Protein AF-A0A3D0UPT3-F1 (afdb_monomer_lite)

pLDDT: mean 87.04, std 13.54, range [47.91, 98.0]

Radius of gyration: 13.97 Å; chains: 1; bounding box: 37×30×32 Å

Secondary structure (DSSP, 8-state):
----HHHHHHHGGGTTTTTTSS-B-HHHHHHHHHHHHHT--TT------TT-HHHHHHHHHHHHHTTT--BHHHHHSS--SSHHHHHHHHHTTTTHHHHHHHH--

Foldseek 3Di:
DDDDPVLVVVLCCCFCNRVQPQAFHSLLVSLLVVLQVVPDDPPPPDDPQPPDVSNVQLVVLQCVQQVNDGGNCVSQVHTAPDPVSSVVCVVVVHCVSNNVSSVPD

Structure (mmCIF, N/CA/C/O backbone):
data_AF-A0A3D0UPT3-F1
#
_entry.id   AF-A0A3D0UPT3-F1
#
loop_
_atom_site.group_PDB
_atom_site.id
_atom_site.type_symbol
_atom_site.label_atom_id
_atom_site.label_alt_id
_atom_site.label_comp_id
_atom_site.label_asym_id
_atom_site.label_entity_id
_atom_site.label_seq_id
_atom_site.pdbx_PDB_ins_code
_atom_site.Cartn_x
_atom_site.Cartn_y
_atom_site.Cartn_z
_atom_site.occupancy
_atom_site.B_iso_or_equiv
_atom_site.auth_seq_id
_atom_site.auth_comp_id
_atom_site.auth_asym_id
_atom_site.auth_atom_id
_atom_site.pdbx_PDB_model_num
ATOM 1 N N . MET A 1 1 ? -3.191 -3.613 -12.399 1.00 59.38 1 MET A N 1
ATOM 2 C CA . MET A 1 1 ? -1.851 -4.238 -12.310 1.00 59.38 1 MET A CA 1
ATOM 3 C C . MET A 1 1 ? -1.934 -5.644 -12.899 1.00 59.38 1 MET A C 1
ATOM 5 O O . MET A 1 1 ? -2.652 -6.466 -12.345 1.00 59.38 1 MET A O 1
ATOM 9 N N . GLY A 1 2 ? -1.323 -5.904 -14.060 1.00 60.12 2 GLY A N 1
ATOM 10 C CA . GLY A 1 2 ? -1.368 -7.220 -14.713 1.00 60.12 2 GLY A CA 1
ATOM 11 C C . GLY A 1 2 ? -0.521 -8.241 -13.953 1.00 60.12 2 GLY A C 1
ATOM 12 O O . GLY A 1 2 ? 0.693 -8.266 -14.107 1.00 60.12 2 GLY A O 1
ATOM 13 N N . ALA A 1 3 ? -1.144 -9.047 -13.096 1.00 74.75 3 ALA A N 1
ATOM 14 C CA . ALA A 1 3 ? -0.464 -9.983 -12.204 1.00 74.75 3 ALA A CA 1
ATOM 15 C C . ALA A 1 3 ? -1.120 -11.371 -12.280 1.00 74.75 3 ALA A C 1
ATOM 17 O O . ALA A 1 3 ? -2.332 -11.477 -12.460 1.00 74.75 3 ALA A O 1
ATOM 18 N N . SER A 1 4 ? -0.327 -12.439 -12.145 1.00 86.50 4 SER A N 1
ATOM 19 C CA . SER A 1 4 ? -0.856 -13.803 -12.029 1.00 86.50 4 SER A CA 1
ATOM 20 C C . SER A 1 4 ? -1.541 -14.009 -10.672 1.00 86.50 4 SER A C 1
ATOM 22 O O . SER A 1 4 ? -1.270 -13.275 -9.720 1.00 86.50 4 SER A O 1
ATOM 24 N N . GLU A 1 5 ? -2.371 -15.048 -10.535 1.00 88.06 5 GLU A N 1
ATOM 25 C CA . GLU A 1 5 ? -2.971 -15.400 -9.235 1.00 88.06 5 GLU A CA 1
ATOM 26 C C . GLU A 1 5 ? -1.908 -15.638 -8.152 1.00 88.06 5 GLU A C 1
ATOM 28 O O . GLU A 1 5 ? -2.072 -15.210 -7.011 1.00 88.06 5 GLU A O 1
ATOM 33 N N . MET A 1 6 ? -0.769 -16.239 -8.518 1.00 88.56 6 MET A N 1
ATOM 34 C CA . MET A 1 6 ? 0.357 -16.422 -7.601 1.00 88.56 6 MET A CA 1
ATOM 35 C C . MET A 1 6 ? 0.900 -15.076 -7.112 1.00 88.56 6 MET A C 1
ATOM 37 O O . MET A 1 6 ? 1.158 -14.910 -5.923 1.00 88.56 6 MET A O 1
ATOM 41 N N . HIS A 1 7 ? 1.044 -14.091 -8.000 1.00 89.56 7 HIS A N 1
ATOM 42 C CA . HIS A 1 7 ? 1.486 -12.760 -7.597 1.00 89.56 7 HIS A CA 1
ATOM 43 C C . HIS A 1 7 ? 0.496 -12.087 -6.640 1.00 89.56 7 HIS A C 1
ATOM 45 O O . HIS A 1 7 ? 0.923 -11.471 -5.667 1.00 89.56 7 HIS A O 1
ATOM 51 N N . VAL A 1 8 ? -0.811 -12.256 -6.857 1.00 89.56 8 VAL A N 1
ATOM 52 C CA . VAL A 1 8 ? -1.846 -11.730 -5.953 1.00 89.56 8 VAL A CA 1
ATOM 53 C C . VAL A 1 8 ? -1.727 -12.344 -4.554 1.00 89.56 8 VAL A C 1
ATOM 55 O O . VAL A 1 8 ? -1.722 -11.612 -3.564 1.00 89.56 8 VAL A O 1
ATOM 58 N N . VAL A 1 9 ? -1.561 -13.668 -4.460 1.00 91.25 9 VAL A N 1
ATOM 59 C CA . VAL A 1 9 ? -1.389 -14.373 -3.175 1.00 91.25 9 VAL A CA 1
ATOM 60 C C . VAL A 1 9 ? -0.104 -13.950 -2.460 1.00 91.25 9 VAL A C 1
ATOM 62 O O . VAL A 1 9 ? -0.096 -13.783 -1.247 1.00 91.25 9 VAL A O 1
ATOM 65 N N . MET A 1 10 ? 0.992 -13.734 -3.185 1.00 90.62 10 MET A N 1
ATOM 66 C CA . MET A 1 10 ? 2.229 -13.246 -2.564 1.00 90.62 10 MET A CA 1
ATOM 67 C C . MET A 1 10 ? 2.075 -11.806 -2.061 1.00 90.62 10 MET A C 1
ATOM 69 O O . MET A 1 10 ? 2.507 -11.487 -0.952 1.00 90.62 10 MET A O 1
ATOM 73 N N . ALA A 1 11 ? 1.417 -10.946 -2.842 1.00 91.38 11 ALA A N 1
ATOM 74 C CA . ALA A 1 11 ? 1.186 -9.554 -2.480 1.00 91.38 11 ALA A CA 1
ATOM 75 C C . ALA A 1 11 ? 0.248 -9.396 -1.270 1.00 91.38 11 ALA A C 1
ATOM 77 O O . ALA A 1 11 ? 0.356 -8.403 -0.550 1.00 91.38 11 ALA A O 1
ATOM 78 N N . SER A 1 12 ? -0.631 -10.368 -0.982 1.00 91.56 12 SER A N 1
ATOM 79 C CA . SER A 1 12 ? -1.543 -10.278 0.167 1.00 91.56 12 SER A CA 1
ATOM 80 C C . SER A 1 12 ? -0.819 -10.220 1.515 1.00 91.56 12 SER A C 1
ATOM 82 O O . SER A 1 12 ? -1.379 -9.708 2.480 1.00 91.56 12 SER A O 1
ATOM 84 N N . GLY A 1 13 ? 0.436 -10.680 1.597 1.00 92.19 13 GLY A N 1
ATOM 85 C CA . GLY A 1 13 ? 1.265 -10.534 2.800 1.00 92.19 13 GLY A CA 1
ATOM 86 C C . GLY A 1 13 ? 1.558 -9.076 3.184 1.00 92.19 13 GLY A C 1
ATOM 87 O O . GLY A 1 13 ? 1.859 -8.787 4.343 1.00 92.19 13 GLY A O 1
ATOM 88 N N . PHE A 1 14 ? 1.417 -8.138 2.244 1.00 94.69 14 PHE A N 1
ATOM 89 C CA . PHE A 1 14 ? 1.604 -6.710 2.494 1.00 94.69 14 PHE A CA 1
ATOM 90 C C . PHE A 1 14 ? 0.368 -6.020 3.096 1.00 94.69 14 PHE A C 1
ATOM 92 O O . PHE A 1 14 ? 0.468 -4.867 3.517 1.00 94.69 14 PHE A O 1
ATOM 99 N N . ALA A 1 15 ? -0.778 -6.705 3.180 1.00 93.88 15 ALA A N 1
ATOM 100 C CA . ALA A 1 15 ? -2.037 -6.149 3.678 1.00 93.88 15 ALA A CA 1
ATOM 101 C C . ALA A 1 15 ? -1.914 -5.505 5.076 1.00 93.88 15 ALA A C 1
ATOM 103 O O . ALA A 1 15 ? -1.224 -6.023 5.960 1.00 93.88 15 ALA A O 1
ATOM 104 N N . GLY A 1 16 ? -2.596 -4.368 5.269 1.00 93.81 16 GLY A N 1
ATOM 105 C CA . GLY A 1 16 ? -2.618 -3.599 6.523 1.00 93.81 16 GLY A CA 1
ATOM 106 C C . GLY A 1 16 ? -1.247 -3.141 7.037 1.00 93.81 16 GLY A C 1
ATOM 107 O O . GLY A 1 16 ? -1.043 -3.041 8.245 1.00 93.81 16 GLY A O 1
ATOM 108 N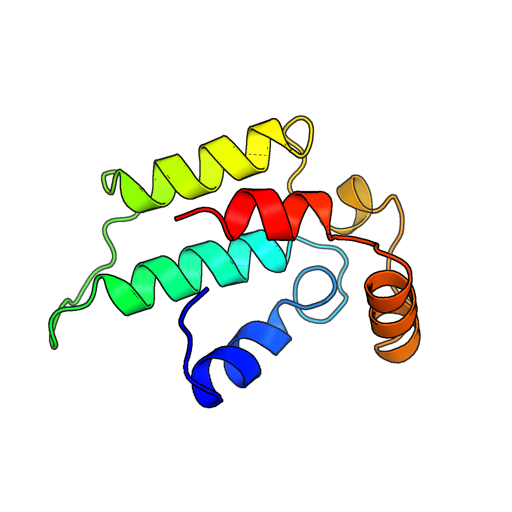 N . GLY A 1 17 ? -0.292 -2.907 6.140 1.00 91.62 17 GLY A N 1
ATOM 109 C CA . GLY A 1 17 ? 1.051 -2.468 6.505 1.00 91.62 17 GLY A CA 1
ATOM 110 C C . GLY A 1 17 ? 1.953 -3.617 6.944 1.00 91.62 17 GLY A C 1
ATOM 111 O O . GLY A 1 17 ? 2.491 -3.588 8.046 1.00 91.62 17 GLY A O 1
ATOM 112 N N . ILE A 1 18 ? 2.093 -4.637 6.088 1.00 89.38 18 ILE A N 1
ATOM 113 C CA . ILE A 1 18 ? 2.852 -5.879 6.323 1.00 89.38 18 ILE A CA 1
ATOM 114 C C . ILE A 1 18 ? 2.272 -6.668 7.502 1.00 89.38 18 ILE A C 1
ATOM 116 O O . ILE A 1 18 ? 2.584 -6.422 8.667 1.00 89.38 18 ILE A O 1
ATOM 120 N N . SER A 1 19 ? 1.426 -7.651 7.187 1.00 91.56 19 SER A N 1
ATOM 121 C CA . SER A 1 19 ? 0.765 -8.504 8.183 1.00 91.56 19 SER A CA 1
ATOM 122 C C . SER A 1 19 ? -0.006 -7.714 9.260 1.00 91.56 19 SER A C 1
ATOM 124 O O . SER A 1 19 ? 0.080 -8.037 10.445 1.00 91.56 19 SER A O 1
ATOM 126 N N . LEU A 1 20 ? -0.764 -6.686 8.855 1.00 92.94 20 LEU A N 1
ATOM 127 C CA . LEU A 1 20 ? -1.591 -5.838 9.734 1.00 92.94 20 LEU A CA 1
ATOM 128 C C . LEU A 1 20 ? -0.824 -5.029 10.799 1.00 92.94 20 LEU A C 1
ATOM 130 O O . LEU A 1 20 ? -1.434 -4.488 11.719 1.00 92.94 20 LEU A O 1
ATOM 134 N N . SER A 1 21 ? 0.504 -4.910 10.705 1.00 94.88 21 SER A N 1
ATOM 135 C CA . SER A 1 21 ? 1.287 -4.201 11.731 1.00 94.88 21 SER A CA 1
ATOM 136 C C . SER A 1 21 ? 1.015 -2.685 11.786 1.00 94.88 21 SER A C 1
ATOM 138 O O . SER A 1 21 ? 1.335 -2.018 12.782 1.00 94.88 21 SER A O 1
ATOM 140 N N . GLY A 1 22 ? 0.418 -2.142 10.718 1.00 93.62 22 GLY A N 1
ATOM 141 C CA . GLY A 1 22 ? 0.269 -0.710 10.488 1.00 93.62 22 GLY A CA 1
ATOM 142 C C . GLY A 1 22 ? 1.555 -0.031 10.010 1.00 93.62 22 GLY A C 1
ATOM 143 O O . GLY A 1 22 ? 1.570 1.188 9.906 1.00 93.62 22 GLY A O 1
ATOM 144 N N . GLY A 1 23 ? 2.621 -0.791 9.730 1.00 94.56 23 GLY A N 1
ATOM 145 C CA . GLY A 1 23 ? 3.868 -0.279 9.155 1.00 94.56 23 GLY A CA 1
ATOM 146 C C . GLY A 1 23 ? 3.710 0.178 7.701 1.00 94.56 23 GLY A C 1
ATOM 147 O O . GLY A 1 23 ? 2.612 0.504 7.270 1.00 94.56 23 GLY A O 1
ATOM 148 N N . ALA A 1 24 ? 4.799 0.191 6.929 1.00 93.00 24 ALA A N 1
ATOM 149 C CA . ALA A 1 24 ? 4.834 0.707 5.552 1.00 93.00 24 ALA A CA 1
ATOM 150 C C . ALA A 1 24 ? 3.640 0.282 4.671 1.00 93.00 24 ALA A C 1
ATOM 152 O O . ALA A 1 24 ? 3.195 -0.864 4.733 1.00 93.00 24 ALA A O 1
ATOM 153 N N . CYS A 1 25 ? 3.155 1.184 3.815 1.00 96.88 25 CYS A N 1
ATOM 154 C CA . CYS A 1 25 ? 1.974 0.985 2.982 1.00 96.88 25 CYS A CA 1
ATOM 155 C C . CYS A 1 25 ? 2.058 -0.295 2.138 1.00 96.88 25 CYS A C 1
ATOM 157 O O . CYS A 1 25 ? 2.953 -0.481 1.308 1.00 96.88 25 CYS A O 1
ATOM 159 N N . GLY A 1 26 ? 1.065 -1.167 2.320 1.00 95.69 26 GLY A N 1
ATOM 160 C CA . GLY A 1 26 ? 1.010 -2.446 1.623 1.00 95.69 26 GLY A CA 1
ATOM 161 C C . GLY A 1 26 ? 0.824 -2.317 0.112 1.00 95.69 26 GLY A C 1
ATOM 162 O O . GLY A 1 26 ? 1.396 -3.099 -0.647 1.00 95.69 26 GLY A O 1
ATOM 163 N N . ALA A 1 27 ? 0.065 -1.310 -0.330 1.00 95.06 27 ALA A N 1
ATOM 164 C CA . ALA A 1 27 ? -0.158 -1.047 -1.750 1.00 95.06 27 ALA A CA 1
ATOM 165 C C . ALA A 1 27 ? 1.141 -0.616 -2.448 1.00 95.06 27 ALA A C 1
ATOM 167 O O . ALA A 1 27 ? 1.462 -1.141 -3.513 1.00 95.06 27 ALA A O 1
ATOM 168 N N . LEU A 1 28 ? 1.935 0.253 -1.809 1.00 94.94 28 LEU A N 1
ATOM 169 C CA . LEU A 1 28 ? 3.247 0.661 -2.316 1.00 94.94 28 LEU A CA 1
ATOM 170 C C . LEU A 1 28 ? 4.205 -0.533 -2.419 1.00 94.94 28 LEU A C 1
ATOM 172 O O . LEU A 1 28 ? 4.840 -0.732 -3.455 1.00 94.94 28 LEU A O 1
ATOM 176 N N . ALA A 1 29 ? 4.280 -1.356 -1.368 1.00 93.00 29 ALA A N 1
ATOM 177 C CA . ALA A 1 29 ? 5.119 -2.552 -1.367 1.00 93.00 29 ALA A CA 1
ATOM 178 C C . ALA A 1 29 ? 4.734 -3.517 -2.503 1.00 93.00 29 ALA A C 1
ATOM 180 O O . ALA A 1 29 ? 5.607 -4.000 -3.228 1.00 93.00 29 ALA A O 1
ATOM 181 N N . ALA A 1 30 ? 3.432 -3.742 -2.708 1.00 93.12 30 ALA A N 1
ATOM 182 C CA . ALA A 1 30 ? 2.926 -4.559 -3.806 1.00 93.12 30 ALA A CA 1
ATOM 183 C C . ALA A 1 30 ? 3.270 -3.961 -5.181 1.00 93.12 30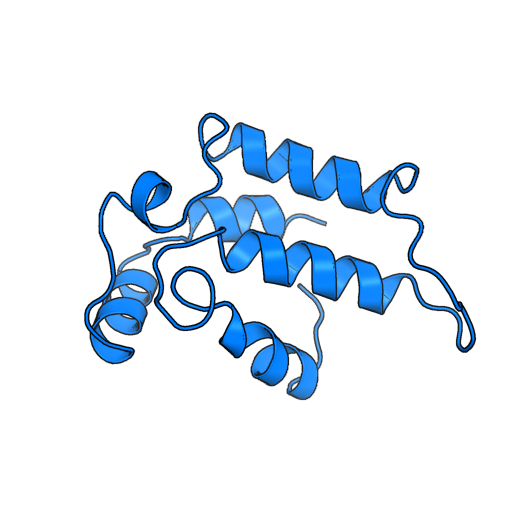 ALA A C 1
ATOM 185 O O . ALA A 1 30 ? 3.723 -4.693 -6.059 1.00 93.12 30 ALA A O 1
ATOM 186 N N . ALA A 1 31 ? 3.112 -2.648 -5.367 1.00 92.12 31 ALA A N 1
ATOM 187 C CA . ALA A 1 31 ? 3.404 -1.973 -6.631 1.00 92.12 31 ALA A CA 1
ATOM 188 C C . ALA A 1 31 ? 4.895 -2.048 -7.001 1.00 92.12 31 ALA A C 1
ATOM 190 O O . ALA A 1 31 ? 5.234 -2.424 -8.126 1.00 92.12 31 ALA A O 1
ATOM 191 N N . ILE A 1 32 ? 5.795 -1.770 -6.052 1.00 89.44 32 ILE A N 1
ATOM 192 C CA . ILE A 1 32 ? 7.249 -1.882 -6.256 1.00 89.44 32 ILE A CA 1
ATOM 193 C C . ILE A 1 32 ? 7.634 -3.329 -6.565 1.00 89.44 32 ILE A C 1
ATOM 195 O O . ILE A 1 32 ? 8.402 -3.579 -7.494 1.00 89.44 32 ILE A O 1
ATOM 199 N N . TRP A 1 33 ? 7.087 -4.291 -5.817 1.00 88.44 33 TRP A N 1
ATOM 200 C CA . TRP A 1 33 ? 7.378 -5.704 -6.031 1.00 88.44 33 TRP A CA 1
ATOM 201 C C . TRP A 1 33 ? 6.910 -6.187 -7.407 1.00 88.44 33 TRP A C 1
ATOM 203 O O . TRP A 1 33 ? 7.682 -6.830 -8.115 1.00 88.44 33 TRP A O 1
ATOM 213 N N . LEU A 1 34 ? 5.694 -5.830 -7.827 1.00 87.25 34 LEU A N 1
ATOM 214 C CA . LEU A 1 34 ? 5.175 -6.167 -9.155 1.00 87.25 34 LEU A CA 1
ATOM 215 C C . LEU A 1 34 ? 6.000 -5.518 -10.271 1.00 87.25 34 LEU A C 1
ATOM 217 O O . LEU A 1 34 ? 6.354 -6.199 -11.228 1.00 87.25 34 LEU A O 1
ATOM 221 N N . THR A 1 35 ? 6.383 -4.249 -10.111 1.00 85.62 35 THR A N 1
ATOM 222 C CA . THR A 1 35 ? 7.283 -3.555 -11.051 1.00 85.62 35 THR A CA 1
ATOM 223 C C . THR A 1 35 ? 8.627 -4.278 -11.156 1.00 85.62 35 THR A C 1
ATOM 225 O O . THR A 1 35 ? 9.182 -4.442 -12.240 1.00 85.62 35 THR A O 1
ATOM 228 N N . ALA A 1 36 ? 9.146 -4.767 -10.028 1.00 82.88 36 ALA A N 1
ATOM 229 C CA . ALA A 1 36 ? 10.386 -5.527 -10.003 1.00 82.88 36 ALA A CA 1
ATOM 230 C C . ALA A 1 36 ? 10.258 -6.909 -10.651 1.00 82.88 36 ALA A C 1
ATOM 232 O O . ALA A 1 36 ? 11.252 -7.410 -11.167 1.00 82.88 36 ALA A O 1
ATOM 233 N N . MET A 1 37 ? 9.076 -7.533 -10.617 1.00 79.88 37 MET A N 1
ATOM 234 C CA . MET A 1 37 ? 8.824 -8.807 -11.296 1.00 79.88 37 MET A CA 1
ATOM 235 C C . MET A 1 37 ? 8.690 -8.637 -12.813 1.00 79.88 37 MET A C 1
ATOM 237 O O . MET A 1 37 ? 9.166 -9.502 -13.542 1.00 79.88 37 MET A O 1
ATOM 241 N N . ASP A 1 38 ? 8.112 -7.527 -13.276 1.00 76.75 38 ASP A N 1
ATOM 242 C CA . ASP A 1 38 ? 7.943 -7.222 -14.705 1.00 76.75 38 ASP A CA 1
ATOM 243 C C . ASP A 1 38 ? 9.282 -6.898 -15.400 1.00 76.75 38 ASP A C 1
ATOM 245 O O . ASP A 1 38 ? 9.517 -7.261 -16.547 1.00 76.75 38 ASP A O 1
ATOM 249 N N . GLY A 1 39 ? 10.221 -6.288 -14.669 1.00 66.31 39 GLY A N 1
ATOM 250 C CA . GLY A 1 39 ? 11.547 -5.919 -15.178 1.00 66.31 39 GLY A CA 1
ATOM 251 C C . GLY A 1 39 ? 12.610 -7.027 -15.178 1.00 66.31 39 GLY A C 1
ATOM 252 O O . GLY A 1 39 ? 13.790 -6.718 -15.368 1.00 66.31 39 GLY A O 1
ATOM 253 N N . ARG A 1 40 ? 12.265 -8.296 -14.910 1.00 61.69 40 ARG A N 1
ATOM 254 C CA . ARG A 1 40 ? 13.253 -9.393 -14.908 1.00 61.69 40 ARG A CA 1
ATOM 255 C C . ARG A 1 40 ? 13.404 -10.007 -16.297 1.00 61.69 40 ARG A C 1
ATOM 257 O O . ARG A 1 40 ? 12.519 -10.716 -16.757 1.00 61.69 40 ARG A O 1
ATOM 264 N N . GLU A 1 41 ? 14.598 -9.887 -16.873 1.00 54.28 41 GLU A N 1
ATOM 265 C CA . GLU A 1 41 ? 15.143 -10.990 -17.669 1.00 54.28 41 GLU A CA 1
ATOM 266 C C . GLU A 1 41 ? 15.585 -12.115 -16.715 1.00 54.28 41 GLU A C 1
ATOM 268 O O . GLU A 1 41 ? 16.123 -11.862 -15.625 1.00 54.28 41 GLU A O 1
ATOM 273 N N . GLU A 1 42 ? 15.338 -13.370 -17.094 1.00 47.91 42 GLU A N 1
ATOM 274 C CA . GLU A 1 42 ? 15.798 -14.542 -16.345 1.00 47.91 42 GLU A CA 1
ATOM 275 C C . GLU A 1 42 ? 17.316 -14.446 -16.092 1.00 47.91 42 GLU A C 1
ATOM 277 O O . GLU A 1 42 ? 18.119 -14.501 -17.018 1.00 47.91 42 GLU A O 1
ATOM 282 N N . GLY A 1 43 ? 17.725 -14.286 -14.825 1.00 49.81 43 GLY A N 1
ATOM 283 C CA . GLY A 1 43 ? 19.143 -14.245 -14.428 1.00 49.81 43 GLY A CA 1
ATOM 284 C C . GLY A 1 43 ? 19.658 -12.919 -13.854 1.00 49.81 43 GLY A C 1
ATOM 285 O O . GLY A 1 43 ? 20.803 -12.871 -13.403 1.00 49.81 43 GLY A O 1
ATOM 286 N N . ALA A 1 44 ? 18.841 -11.861 -13.783 1.00 56.31 44 ALA A N 1
ATOM 287 C CA . ALA A 1 44 ? 19.248 -10.618 -13.121 1.00 56.31 44 ALA A CA 1
ATOM 288 C C . ALA A 1 44 ? 19.497 -10.840 -11.612 1.00 56.31 44 ALA A C 1
ATOM 290 O O . ALA A 1 44 ? 18.579 -11.125 -10.839 1.00 56.31 44 ALA A O 1
ATOM 291 N N . SER A 1 45 ? 20.760 -10.713 -11.197 1.00 54.59 45 SER A N 1
ATOM 292 C CA . SER A 1 45 ? 21.246 -11.000 -9.839 1.00 54.59 45 SER A CA 1
ATOM 293 C C . SER A 1 45 ? 21.089 -9.835 -8.857 1.00 54.59 45 SER A C 1
ATOM 295 O O . SER A 1 45 ? 21.362 -9.993 -7.666 1.00 54.59 45 SER A O 1
ATOM 297 N N . LYS A 1 46 ? 20.649 -8.658 -9.325 1.00 57.72 46 LYS A N 1
ATOM 298 C CA . LYS A 1 46 ? 20.502 -7.466 -8.486 1.00 57.72 46 LYS A CA 1
ATOM 299 C C . LYS A 1 46 ? 19.423 -6.527 -9.015 1.00 57.72 46 LYS A C 1
ATOM 301 O O . LYS A 1 46 ? 19.495 -6.071 -10.151 1.00 57.72 46 LYS A O 1
ATOM 306 N N . ILE A 1 47 ? 18.459 -6.191 -8.162 1.00 59.72 47 ILE A N 1
ATOM 307 C CA . ILE A 1 47 ? 17.509 -5.110 -8.430 1.00 59.72 47 ILE A CA 1
ATOM 308 C C . ILE A 1 47 ? 18.242 -3.789 -8.169 1.00 59.72 47 ILE A C 1
ATOM 310 O O . ILE A 1 47 ? 18.598 -3.475 -7.032 1.00 59.72 47 ILE A O 1
ATOM 314 N N . GLY A 1 48 ? 18.520 -3.026 -9.226 1.00 59.38 48 GLY A N 1
ATOM 315 C CA . GLY A 1 48 ? 19.084 -1.681 -9.115 1.00 59.38 48 GLY A CA 1
ATOM 316 C C . GLY A 1 48 ? 18.029 -0.698 -8.613 1.00 59.38 48 GLY A C 1
ATOM 317 O O . GLY A 1 48 ? 17.358 -0.069 -9.420 1.00 59.38 48 GLY A O 1
ATOM 318 N N . TYR A 1 49 ? 17.867 -0.586 -7.292 1.00 58.28 49 TYR A N 1
ATOM 319 C CA . TYR A 1 49 ? 16.804 0.219 -6.674 1.00 58.28 49 TYR A CA 1
ATOM 320 C C . TYR A 1 49 ? 16.941 1.727 -6.954 1.00 58.28 49 TYR A C 1
ATOM 322 O O . TYR A 1 49 ? 15.956 2.393 -7.241 1.00 58.28 49 TYR A O 1
ATOM 330 N N . PHE A 1 50 ? 18.168 2.259 -6.926 1.00 55.97 50 PHE A N 1
ATOM 331 C CA . PHE A 1 50 ? 18.422 3.708 -6.943 1.00 55.97 50 PHE A CA 1
ATOM 332 C C . PHE A 1 50 ? 18.416 4.377 -8.328 1.00 55.97 50 PHE A C 1
ATOM 334 O O . PHE A 1 50 ? 18.335 5.595 -8.391 1.00 55.97 50 PHE A O 1
ATOM 341 N N . ASN A 1 51 ? 18.489 3.615 -9.426 1.00 64.56 51 ASN A N 1
ATOM 342 C CA . ASN A 1 51 ? 18.611 4.170 -10.786 1.00 64.56 51 ASN A CA 1
ATOM 343 C C . ASN A 1 51 ? 17.535 3.650 -11.751 1.00 64.56 51 ASN A C 1
ATOM 345 O O . ASN A 1 51 ? 17.702 3.770 -12.964 1.00 64.56 51 ASN A O 1
ATOM 349 N N . ASN A 1 52 ? 16.460 3.036 -11.248 1.00 76.38 52 ASN A N 1
ATOM 350 C CA . ASN A 1 52 ? 15.378 2.572 -12.110 1.00 76.38 52 ASN A CA 1
ATOM 351 C C . ASN A 1 52 ? 14.248 3.620 -12.152 1.00 76.38 52 ASN A C 1
ATOM 353 O O . ASN A 1 52 ? 13.550 3.776 -11.146 1.00 76.38 52 ASN A O 1
ATOM 357 N N . PRO A 1 53 ? 14.029 4.300 -13.296 1.00 84.69 53 PRO A N 1
ATOM 358 C CA . PRO A 1 53 ? 12.977 5.307 -13.426 1.00 84.69 53 PRO A CA 1
ATOM 359 C C . PRO A 1 53 ? 11.567 4.743 -13.195 1.00 84.69 53 PRO A C 1
ATOM 361 O O . PRO A 1 53 ? 10.663 5.488 -12.826 1.00 84.69 53 PRO A O 1
ATOM 364 N N . ALA A 1 54 ? 11.365 3.430 -13.358 1.00 84.62 54 ALA A N 1
ATOM 365 C CA . ALA A 1 54 ? 10.087 2.794 -13.056 1.00 84.62 54 ALA A CA 1
ATOM 366 C C . ALA A 1 54 ? 9.782 2.807 -11.549 1.00 84.62 54 ALA A C 1
ATOM 368 O O . ALA A 1 54 ? 8.644 3.052 -11.158 1.00 84.62 54 ALA A O 1
ATOM 369 N N . TYR A 1 55 ? 10.789 2.598 -10.691 1.00 86.44 55 TYR A N 1
ATOM 370 C CA . TYR A 1 55 ? 10.589 2.633 -9.238 1.00 86.44 55 TYR A CA 1
ATOM 371 C C . TYR A 1 55 ? 10.394 4.053 -8.725 1.00 86.44 55 TYR A C 1
ATOM 373 O O . TYR A 1 55 ? 9.516 4.265 -7.893 1.00 86.44 55 TYR A O 1
ATOM 381 N N . SER A 1 56 ? 11.162 5.023 -9.236 1.00 88.25 56 SER A N 1
ATOM 382 C CA . SER A 1 56 ? 10.963 6.426 -8.860 1.00 88.25 56 SER A CA 1
ATOM 383 C C . SER A 1 56 ? 9.570 6.898 -9.260 1.00 88.25 56 SER A C 1
ATOM 385 O O . SER A 1 56 ? 8.862 7.419 -8.416 1.00 88.25 56 SER A O 1
ATOM 387 N N . ALA A 1 57 ? 9.106 6.583 -10.475 1.00 90.00 57 ALA A N 1
ATOM 388 C CA . ALA A 1 57 ? 7.761 6.955 -10.907 1.00 90.00 57 ALA A CA 1
ATOM 389 C C . ALA A 1 57 ? 6.654 6.353 -10.023 1.00 90.00 57 ALA A C 1
ATOM 391 O O . ALA A 1 57 ? 5.617 6.980 -9.833 1.00 90.00 57 ALA A O 1
ATOM 392 N N . VAL A 1 58 ? 6.832 5.131 -9.509 1.00 92.12 58 VAL A N 1
ATOM 393 C CA . VAL A 1 58 ? 5.888 4.510 -8.559 1.00 92.12 58 VAL A CA 1
ATOM 394 C C . VAL A 1 58 ? 5.904 5.235 -7.210 1.00 92.12 58 VAL A C 1
ATOM 396 O O . VAL A 1 58 ? 4.842 5.495 -6.651 1.00 92.12 58 VAL A O 1
ATOM 399 N N . ILE A 1 59 ? 7.090 5.573 -6.699 1.00 92.44 59 ILE A N 1
ATOM 400 C CA . ILE A 1 59 ? 7.248 6.290 -5.427 1.00 92.44 59 ILE A CA 1
ATOM 401 C C . ILE A 1 59 ? 6.707 7.720 -5.528 1.00 92.44 59 ILE A C 1
ATOM 403 O O . ILE A 1 59 ? 6.009 8.151 -4.619 1.00 92.44 59 ILE A O 1
ATOM 407 N N . ASP A 1 60 ? 6.972 8.430 -6.624 1.00 92.81 60 ASP A N 1
ATOM 408 C CA . ASP A 1 60 ? 6.530 9.814 -6.822 1.00 92.81 60 ASP A CA 1
ATOM 409 C C . ASP A 1 60 ? 4.997 9.898 -6.790 1.00 92.81 60 ASP A C 1
ATOM 411 O O . ASP A 1 60 ? 4.432 10.645 -5.995 1.00 92.81 60 ASP A O 1
ATOM 415 N N . ARG A 1 61 ? 4.316 9.029 -7.552 1.00 94.00 61 ARG A N 1
ATOM 416 C CA . ARG A 1 61 ? 2.845 8.930 -7.546 1.00 94.00 61 ARG A CA 1
ATOM 417 C C . ARG A 1 61 ? 2.276 8.580 -6.176 1.00 94.00 61 ARG A C 1
ATOM 419 O O . ARG A 1 61 ? 1.204 9.051 -5.816 1.00 94.00 61 ARG A O 1
ATOM 426 N N . PHE A 1 62 ? 2.977 7.736 -5.423 1.00 95.19 62 PHE A N 1
ATOM 427 C CA . PHE A 1 62 ? 2.574 7.397 -4.065 1.00 95.19 62 PHE A CA 1
ATOM 428 C C . PHE A 1 62 ? 2.664 8.611 -3.141 1.00 95.19 62 PHE A C 1
ATOM 430 O O . PHE A 1 62 ? 1.678 8.952 -2.497 1.00 95.19 62 PHE A O 1
ATOM 437 N N . VAL A 1 63 ? 3.818 9.280 -3.118 1.00 94.88 63 VAL A N 1
ATOM 438 C CA . VAL A 1 63 ? 4.081 10.440 -2.258 1.00 94.88 63 VAL A CA 1
ATOM 439 C C . VAL A 1 63 ? 3.099 11.578 -2.534 1.00 94.88 63 VAL A C 1
ATOM 441 O O . VAL A 1 63 ? 2.626 12.207 -1.589 1.00 94.88 63 VAL A O 1
ATOM 444 N N . GLU A 1 64 ? 2.752 11.806 -3.803 1.00 93.75 64 GLU A N 1
ATOM 445 C CA . GLU A 1 64 ? 1.728 12.777 -4.211 1.00 93.75 64 GLU A CA 1
ATOM 446 C C . GLU A 1 64 ? 0.327 12.443 -3.668 1.00 93.75 64 GLU A C 1
ATOM 448 O O . GLU A 1 64 ? -0.465 13.355 -3.452 1.00 93.75 64 GLU A O 1
ATOM 453 N N . SER A 1 65 ? 0.027 11.161 -3.425 1.00 93.94 65 SER A N 1
ATOM 454 C CA . SER A 1 65 ? -1.273 10.691 -2.917 1.00 93.94 65 SER A CA 1
ATOM 455 C C . SER A 1 65 ? -1.358 10.550 -1.392 1.00 93.94 65 SER A C 1
ATOM 457 O O . SER A 1 65 ? -2.435 10.280 -0.870 1.00 93.94 65 SER A O 1
ATOM 459 N N . THR A 1 66 ? -0.240 10.675 -0.667 1.00 94.56 66 THR A N 1
ATOM 460 C CA . THR A 1 66 ? -0.188 10.397 0.783 1.00 94.56 66 THR A CA 1
ATOM 461 C C . THR A 1 66 ? 0.431 11.511 1.616 1.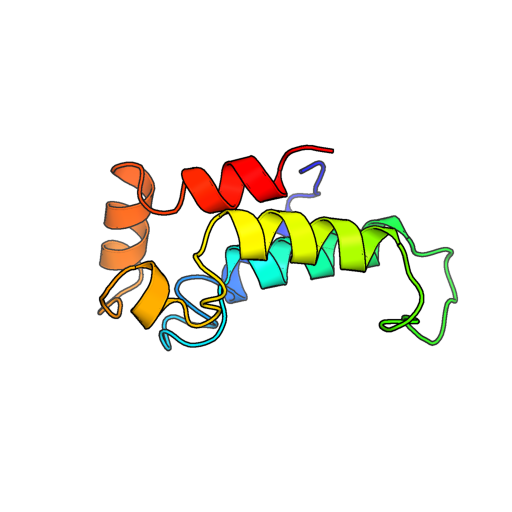00 94.56 66 THR A C 1
ATOM 463 O O . THR A 1 66 ? 0.814 11.267 2.756 1.00 94.56 66 THR A O 1
ATOM 466 N N . ASP A 1 67 ? 0.577 12.720 1.070 1.00 92.19 67 ASP A N 1
ATOM 467 C CA . ASP A 1 67 ? 1.237 13.838 1.761 1.00 92.19 67 ASP A CA 1
ATOM 468 C C . ASP A 1 67 ? 2.633 13.467 2.310 1.00 92.19 67 ASP A C 1
ATOM 470 O O . ASP A 1 67 ? 3.062 13.944 3.357 1.00 92.19 67 ASP A O 1
ATOM 474 N N . CYS A 1 68 ? 3.372 12.623 1.577 1.00 93.38 68 CYS A N 1
ATOM 475 C CA . CYS A 1 68 ? 4.671 12.060 1.977 1.00 93.38 68 CYS A CA 1
ATOM 476 C C . CYS A 1 68 ? 4.655 11.070 3.160 1.00 93.38 68 CYS A C 1
ATOM 478 O O . CYS A 1 68 ? 5.734 10.680 3.609 1.00 93.38 68 CYS A O 1
ATOM 480 N N . GLU A 1 69 ? 3.492 10.618 3.633 1.00 97.25 69 GLU A N 1
ATOM 481 C CA . GLU A 1 69 ? 3.392 9.574 4.659 1.00 97.25 69 GLU A CA 1
ATOM 482 C C . GLU A 1 69 ? 3.545 8.175 4.052 1.00 97.25 69 GLU A C 1
ATOM 484 O O . GLU A 1 69 ? 3.030 7.881 2.967 1.00 97.25 69 GLU A O 1
ATOM 489 N N . PHE A 1 70 ? 4.251 7.286 4.756 1.00 95.94 70 PHE A N 1
ATOM 490 C CA . PHE A 1 70 ? 4.538 5.924 4.287 1.00 95.94 70 PHE A CA 1
ATOM 491 C C . PHE A 1 70 ? 3.906 4.851 5.167 1.00 95.94 70 PHE A C 1
ATOM 493 O O . PHE A 1 70 ? 3.626 3.748 4.693 1.00 95.94 70 PHE A O 1
ATOM 500 N N . GLU A 1 71 ? 3.684 5.140 6.439 1.00 97.38 71 GLU A N 1
ATOM 501 C CA . GLU A 1 71 ? 3.102 4.243 7.417 1.00 97.38 71 GLU A CA 1
ATOM 502 C C . GLU A 1 71 ? 1.603 4.074 7.158 1.00 97.38 71 GLU A C 1
ATOM 504 O O . GLU A 1 71 ? 0.826 5.024 7.173 1.00 97.38 71 GLU A O 1
ATOM 509 N N . CYS A 1 72 ? 1.167 2.831 6.968 1.00 97.94 72 CYS A N 1
ATOM 510 C CA . CYS A 1 72 ? -0.232 2.491 6.745 1.00 97.94 72 CYS A CA 1
ATOM 511 C C . CYS A 1 72 ? -1.123 3.010 7.875 1.00 97.94 72 CYS A C 1
ATOM 513 O O . CYS A 1 72 ? -2.242 3.427 7.596 1.00 97.94 72 CYS A O 1
ATOM 515 N N . CYS A 1 73 ? -0.661 2.983 9.130 1.00 97.31 73 CYS A N 1
ATOM 516 C CA . CYS A 1 73 ? -1.460 3.489 10.242 1.00 97.31 73 CYS A CA 1
ATOM 517 C C . CYS A 1 73 ? -1.596 5.009 10.264 1.00 97.31 73 CYS A C 1
ATOM 519 O O . CYS A 1 73 ? -2.615 5.484 10.754 1.00 97.31 73 CYS A O 1
ATOM 521 N N . GLU A 1 74 ? -0.630 5.743 9.715 1.00 97.62 74 GLU A N 1
ATOM 522 C CA . GLU A 1 74 ? -0.707 7.201 9.600 1.00 97.62 74 GLU A CA 1
ATOM 523 C C . GLU A 1 74 ? -1.582 7.586 8.402 1.00 97.62 74 GLU A C 1
ATOM 525 O O . GLU A 1 74 ? -2.526 8.353 8.559 1.00 97.62 74 GLU A O 1
ATOM 530 N N . ILE A 1 75 ? -1.384 6.933 7.250 1.00 96.81 75 ILE A N 1
ATOM 531 C CA . ILE A 1 75 ? -2.192 7.142 6.034 1.00 96.81 75 ILE A CA 1
ATOM 532 C C . ILE A 1 75 ? -3.673 6.832 6.288 1.00 96.81 75 ILE A C 1
ATOM 534 O O . ILE A 1 75 ? -4.558 7.580 5.887 1.00 96.81 75 ILE A O 1
ATOM 538 N N . VAL A 1 76 ? -3.962 5.710 6.953 1.00 96.25 76 VAL A N 1
ATOM 539 C CA . VAL A 1 76 ? -5.339 5.280 7.253 1.00 96.25 76 VAL A CA 1
ATOM 540 C C . VAL A 1 76 ? -5.878 5.943 8.532 1.00 96.25 76 VAL A C 1
ATOM 542 O O . VAL A 1 76 ? -7.083 5.919 8.786 1.00 96.25 76 VAL A O 1
ATOM 545 N N . GLY A 1 77 ? -5.006 6.511 9.369 1.00 96.56 77 GLY A N 1
ATOM 546 C CA . GLY A 1 77 ? -5.347 7.086 10.674 1.00 96.56 77 GLY A CA 1
ATOM 547 C C . GLY A 1 77 ? -5.693 6.059 11.763 1.00 96.56 77 GLY A C 1
ATOM 548 O O . GLY A 1 77 ? -6.168 6.431 12.837 1.00 96.56 77 GLY A O 1
ATOM 549 N N . ARG A 1 78 ? -5.501 4.758 11.505 1.00 96.38 78 ARG A N 1
ATOM 550 C CA . ARG A 1 78 ? -5.690 3.679 12.487 1.00 96.38 78 ARG A CA 1
ATOM 551 C C . ARG A 1 78 ? -4.926 2.410 12.119 1.00 96.38 78 ARG A C 1
ATOM 553 O O . ARG A 1 78 ? -4.523 2.209 10.977 1.00 96.38 78 ARG A O 1
ATOM 560 N N . LYS A 1 79 ? -4.794 1.505 13.091 1.00 96.62 79 LYS A N 1
ATOM 561 C CA . LYS A 1 79 ? -4.387 0.111 12.859 1.00 96.62 79 LYS A CA 1
ATOM 562 C C . LYS A 1 79 ? -5.612 -0.781 12.709 1.00 96.62 79 LYS A C 1
ATOM 564 O O . LYS A 1 79 ? -6.671 -0.470 13.250 1.00 96.62 79 LYS A O 1
ATOM 569 N N . PHE A 1 80 ? -5.436 -1.891 12.004 1.00 97.12 80 PHE A N 1
ATOM 570 C CA . PHE A 1 80 ? -6.475 -2.902 11.852 1.00 97.12 80 PHE A CA 1
ATOM 571 C C . PHE A 1 80 ? -6.352 -3.957 12.944 1.00 97.12 80 PHE A C 1
ATOM 573 O O . PHE A 1 80 ? -5.258 -4.450 13.220 1.00 97.12 80 PHE A O 1
ATOM 580 N N . GLU A 1 81 ? -7.476 -4.325 13.545 1.00 95.50 81 GLU A N 1
ATOM 581 C CA . GLU A 1 81 ? -7.501 -5.319 14.626 1.00 95.50 81 GLU A CA 1
ATOM 582 C C . GLU A 1 81 ? -7.501 -6.756 14.094 1.00 95.50 81 GLU A C 1
ATOM 584 O O . GLU A 1 81 ? -7.084 -7.691 14.777 1.00 95.50 81 GLU A O 1
ATOM 589 N N . SER A 1 82 ? -7.988 -6.944 12.867 1.00 96.81 82 SER A N 1
ATOM 590 C CA . SER A 1 82 ? -8.129 -8.251 12.236 1.00 96.81 82 SER A CA 1
ATOM 591 C C . SER A 1 82 ? -8.146 -8.152 10.711 1.00 96.81 82 SER A C 1
ATOM 593 O O . SER A 1 82 ? -8.268 -7.072 10.128 1.00 96.81 82 SER A O 1
ATOM 595 N N . ILE A 1 83 ? -8.051 -9.309 10.054 1.00 94.69 83 ILE A N 1
ATOM 596 C CA . ILE A 1 83 ? -8.193 -9.413 8.597 1.00 94.69 83 ILE A CA 1
ATOM 597 C C . ILE A 1 83 ? -9.593 -8.959 8.165 1.00 94.69 83 ILE A C 1
ATOM 599 O O . ILE A 1 83 ? -9.720 -8.289 7.142 1.00 94.69 83 ILE A O 1
ATOM 603 N N . ASP A 1 84 ? -10.627 -9.283 8.945 1.00 97.50 84 ASP A N 1
ATOM 604 C CA . ASP A 1 84 ? -12.007 -8.901 8.641 1.00 97.50 84 ASP A CA 1
ATOM 605 C C . ASP A 1 84 ? -12.213 -7.385 8.712 1.00 97.50 84 ASP A C 1
ATOM 60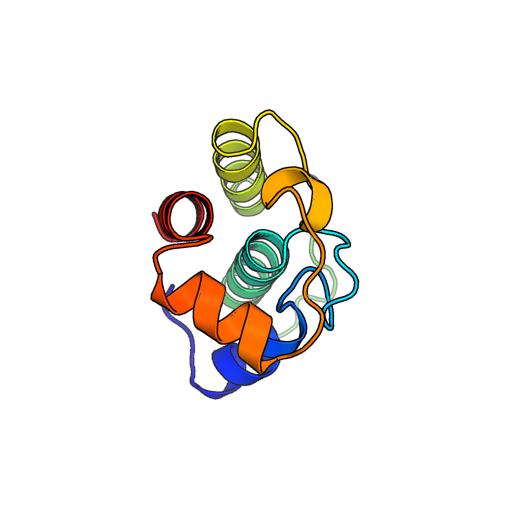7 O O . ASP A 1 84 ? -12.877 -6.823 7.841 1.00 97.50 84 ASP A O 1
ATOM 611 N N . ASP A 1 85 ? -11.592 -6.723 9.691 1.00 97.69 85 ASP A N 1
ATOM 612 C CA . ASP A 1 85 ? -11.590 -5.262 9.834 1.00 97.69 85 ASP A CA 1
ATOM 613 C C . ASP A 1 85 ? -10.900 -4.579 8.640 1.00 97.69 85 ASP A C 1
ATOM 615 O O . ASP A 1 85 ? -11.468 -3.695 7.997 1.00 97.69 85 ASP A O 1
ATOM 619 N N . HIS A 1 86 ? -9.712 -5.061 8.258 1.00 96.94 86 HIS A N 1
ATOM 620 C CA . HIS A 1 86 ? -9.016 -4.589 7.058 1.00 96.94 86 HIS A CA 1
ATOM 621 C C . HIS A 1 86 ? -9.842 -4.819 5.782 1.00 96.94 86 HIS A C 1
ATOM 623 O O . HIS A 1 86 ? -9.951 -3.937 4.931 1.00 96.94 86 HIS A O 1
ATOM 629 N N . ALA A 1 87 ? -10.460 -5.993 5.639 1.00 96.19 87 ALA A N 1
ATOM 630 C CA . ALA A 1 87 ? -11.279 -6.312 4.478 1.00 96.19 87 ALA A CA 1
ATOM 631 C C . ALA A 1 87 ? -12.561 -5.467 4.416 1.00 96.19 87 ALA A C 1
ATOM 633 O O . ALA A 1 87 ? -12.975 -5.085 3.323 1.00 96.19 87 ALA A O 1
ATOM 634 N N . ALA A 1 88 ? -13.191 -5.168 5.555 1.00 98.00 88 ALA A N 1
ATOM 635 C CA . ALA A 1 88 ? -14.335 -4.262 5.622 1.00 98.00 88 ALA A CA 1
ATOM 636 C C . ALA A 1 88 ? -13.948 -2.853 5.164 1.00 98.00 88 ALA A C 1
ATOM 638 O O . ALA A 1 88 ? -14.581 -2.324 4.253 1.00 98.00 88 ALA A O 1
ATOM 639 N N . TYR A 1 89 ? -12.843 -2.318 5.689 1.00 97.38 89 TYR A N 1
ATOM 640 C CA . TYR A 1 89 ? -12.323 -1.012 5.292 1.00 97.38 89 TYR A CA 1
ATOM 641 C C . TYR A 1 89 ? -12.055 -0.913 3.784 1.00 97.38 89 TYR A C 1
ATOM 643 O O . TYR A 1 89 ? -12.456 0.055 3.145 1.00 97.38 89 TYR A O 1
ATOM 651 N N . LEU A 1 90 ? -11.440 -1.940 3.183 1.00 95.62 90 LEU A N 1
ATOM 652 C CA . LEU A 1 90 ? -11.223 -1.976 1.733 1.00 95.62 90 LEU A CA 1
ATOM 653 C C . LEU A 1 90 ? -12.534 -2.013 0.934 1.00 95.62 90 LEU A C 1
ATOM 655 O O . LEU A 1 90 ? -12.631 -1.368 -0.107 1.00 95.62 90 LEU A O 1
ATOM 659 N N . ARG A 1 91 ? -13.549 -2.755 1.397 1.00 96.69 91 ARG A N 1
ATOM 660 C CA . ARG A 1 91 ? -14.861 -2.826 0.723 1.00 96.69 91 ARG A CA 1
ATOM 661 C C . ARG A 1 91 ? -15.617 -1.499 0.758 1.00 96.69 91 ARG A C 1
ATOM 663 O O . ARG A 1 91 ? -16.423 -1.250 -0.131 1.00 96.69 91 ARG A O 1
ATOM 670 N N . GLU A 1 92 ? -15.361 -0.669 1.761 1.00 97.19 92 GLU A N 1
ATOM 671 C CA . GLU A 1 92 ? -15.969 0.656 1.924 1.00 97.19 92 GLU A CA 1
ATOM 672 C C . GLU A 1 92 ? -15.273 1.749 1.094 1.00 97.19 92 GLU A C 1
ATOM 674 O O . GLU A 1 92 ? -15.663 2.911 1.152 1.00 97.19 92 GLU A O 1
ATOM 679 N N . GLY A 1 93 ? -14.266 1.387 0.296 1.00 95.31 93 GLY A N 1
ATOM 680 C CA . GLY A 1 93 ? -13.507 2.304 -0.555 1.00 95.31 93 GLY A CA 1
ATOM 681 C C . GLY A 1 93 ? -12.095 2.533 -0.034 1.00 95.31 93 GLY A C 1
ATOM 682 O O . GLY A 1 93 ? -11.175 2.542 -0.835 1.00 95.31 93 GLY A O 1
ATOM 683 N N . GLY A 1 94 ? -11.901 2.581 1.287 1.00 96.19 94 GLY A N 1
ATOM 684 C CA . GLY A 1 94 ? -10.606 2.561 1.979 1.00 96.19 94 GLY A CA 1
ATOM 685 C C . GLY A 1 94 ? -9.404 3.085 1.181 1.00 96.19 94 GLY A C 1
ATOM 686 O O . GLY A 1 94 ? -9.349 4.245 0.795 1.00 96.19 94 GLY A O 1
ATOM 687 N N . CYS A 1 95 ? -8.435 2.206 0.916 1.00 96.25 95 CYS A N 1
ATOM 688 C CA . CYS A 1 95 ? -7.189 2.534 0.214 1.00 96.25 95 CYS A CA 1
ATOM 689 C C . CYS A 1 95 ? -7.339 2.818 -1.301 1.00 96.25 95 CYS A C 1
ATOM 691 O O . CYS A 1 95 ? -6.341 2.714 -2.018 1.00 96.25 95 CYS A O 1
ATOM 693 N N . SER A 1 96 ? -8.539 3.093 -1.827 1.00 95.44 96 SER A N 1
ATOM 694 C CA . SER A 1 96 ? -8.786 3.209 -3.273 1.00 95.44 96 SER A CA 1
ATOM 695 C C . SER A 1 96 ? -7.917 4.270 -3.932 1.00 95.44 96 SER A C 1
ATOM 697 O O . SER A 1 96 ? -7.317 3.978 -4.957 1.00 95.44 96 SER A O 1
ATOM 699 N N . GLU A 1 97 ? -7.781 5.448 -3.323 1.00 94.56 97 GLU A N 1
ATOM 700 C CA . GLU A 1 97 ? -6.985 6.556 -3.866 1.00 94.56 97 GLU A CA 1
ATOM 701 C C . GLU A 1 97 ? -5.528 6.141 -4.119 1.00 94.56 97 GLU A C 1
ATOM 703 O O . GLU A 1 97 ? -5.021 6.255 -5.236 1.00 94.56 97 GLU A O 1
ATOM 708 N N . VAL A 1 98 ? -4.887 5.543 -3.111 1.00 95.44 98 VAL A N 1
ATOM 709 C CA . VAL A 1 98 ? -3.509 5.042 -3.212 1.00 95.44 98 VAL A CA 1
ATOM 710 C C . VAL A 1 98 ? -3.406 3.910 -4.238 1.00 95.44 98 VAL A C 1
ATOM 712 O O . VAL A 1 98 ? -2.468 3.865 -5.034 1.00 95.44 98 VAL A O 1
ATOM 715 N N . ILE A 1 99 ? -4.358 2.971 -4.240 1.00 94.19 99 ILE A N 1
ATOM 716 C CA . ILE A 1 99 ? -4.353 1.842 -5.181 1.00 94.19 99 ILE A CA 1
ATOM 717 C C . ILE A 1 99 ? -4.508 2.336 -6.622 1.00 94.19 99 ILE A C 1
ATOM 719 O O . ILE A 1 99 ? -3.815 1.836 -7.504 1.00 94.19 99 ILE A O 1
ATOM 723 N N . GLU A 1 100 ? -5.382 3.306 -6.871 1.00 93.50 100 GLU A N 1
ATOM 724 C CA . GLU A 1 100 ? -5.617 3.888 -8.193 1.00 93.50 100 GLU A CA 1
ATOM 725 C C . GLU A 1 100 ? -4.392 4.668 -8.685 1.00 93.50 100 GLU A C 1
ATOM 727 O O . GLU A 1 100 ? -3.924 4.425 -9.804 1.00 93.50 100 GLU A O 1
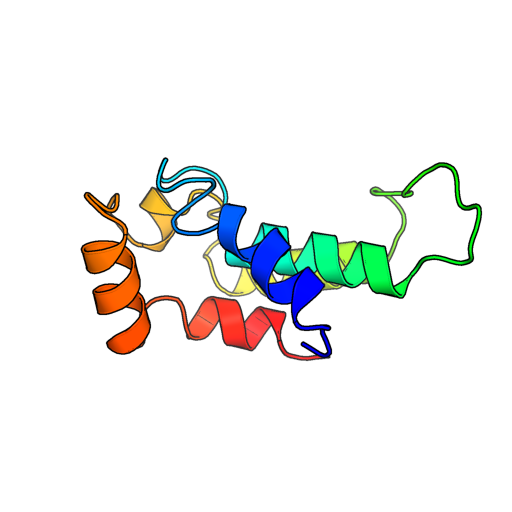ATOM 732 N N . ALA A 1 101 ? -3.790 5.504 -7.832 1.00 93.81 101 ALA A N 1
ATOM 733 C CA . ALA A 1 101 ? -2.549 6.218 -8.142 1.00 93.81 101 ALA A CA 1
ATOM 734 C C . ALA A 1 101 ? -1.424 5.254 -8.577 1.00 93.81 101 ALA A C 1
ATOM 736 O O . ALA A 1 101 ? -0.721 5.478 -9.571 1.00 93.81 101 ALA A O 1
ATOM 737 N N . LEU A 1 102 ? -1.306 4.121 -7.882 1.00 92.75 102 LEU A N 1
ATOM 738 C CA . LEU A 1 102 ? -0.310 3.084 -8.157 1.00 92.75 102 LEU A CA 1
ATOM 739 C C . LEU A 1 102 ? -0.670 2.171 -9.339 1.00 92.75 102 LEU A C 1
ATOM 741 O O . LEU A 1 102 ? 0.221 1.624 -9.991 1.00 92.75 102 LEU A O 1
ATOM 745 N N . ALA A 1 103 ? -1.958 1.982 -9.627 1.00 87.50 103 ALA A N 1
ATOM 746 C CA . ALA A 1 103 ? -2.429 1.108 -10.699 1.00 87.50 103 ALA A CA 1
ATOM 747 C C . ALA A 1 103 ? -2.296 1.732 -12.093 1.00 87.50 103 ALA A C 1
ATOM 749 O O . ALA A 1 103 ? -2.309 0.984 -13.076 1.00 87.50 103 ALA A O 1
ATOM 750 N N . THR A 1 104 ? -2.168 3.058 -12.173 1.00 69.19 104 THR A N 1
ATOM 751 C CA . THR A 1 104 ? -1.970 3.791 -13.427 1.00 69.19 104 THR A CA 1
ATOM 752 C C . THR A 1 104 ? -0.618 3.392 -14.031 1.00 69.19 104 THR A C 1
ATOM 754 O O . THR A 1 104 ? 0.424 3.648 -13.436 1.00 69.19 104 THR A O 1
ATOM 757 N N . GLN A 1 105 ? -0.608 2.702 -15.169 1.00 56.66 105 GLN A N 1
ATOM 758 C CA . GLN A 1 105 ? 0.606 2.366 -15.924 1.00 56.66 105 GLN A CA 1
ATOM 759 C C . GLN A 1 105 ? 0.506 2.956 -17.321 1.00 56.66 105 GLN A C 1
ATOM 761 O O . GLN A 1 105 ? -0.601 2.857 -17.899 1.00 56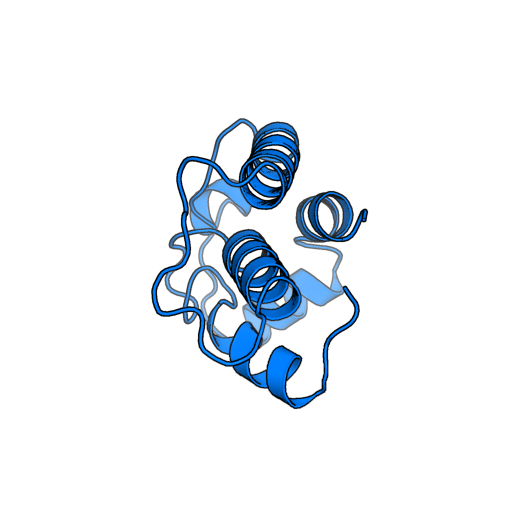.66 105 GLN A O 1
#

Sequence (105 aa):
MGASEMHVVMASGFAGGISLSGGACGALAAAIWLTAMDGREEGASKIGYFNNPAYSAVIDRFVESTDCEFECCEIVGRKFESIDDHAAYLREGGCSEVIEALATQ